Protein AF-A0A442TF05-F1 (afdb_monomer_lite)

pLDDT: mean 91.05, std 10.47, range [46.16, 98.06]

Foldseek 3Di:
DDLVQLVQLQVQLVVLVVVLVVLVVVLVVCPPPDPPPPDPVVVVVNVVSVVSNVPSNVRSVVSNCRSVVVVPD

Structure (mmCIF, N/CA/C/O backbone):
data_AF-A0A442TF05-F1
#
_entry.id   AF-A0A442TF05-F1
#
loop_
_atom_site.g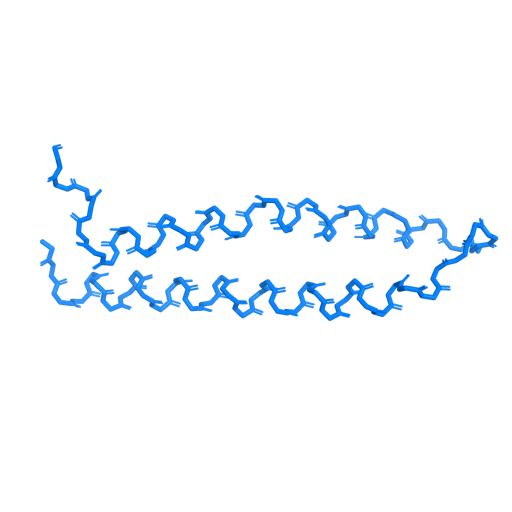roup_PDB
_atom_site.id
_atom_site.type_symbol
_atom_site.label_atom_id
_atom_site.label_alt_id
_atom_site.label_comp_id
_atom_site.label_asym_id
_atom_site.label_entity_id
_atom_site.label_seq_id
_atom_site.pdbx_PDB_ins_code
_atom_site.Cartn_x
_atom_site.Cartn_y
_atom_site.Cartn_z
_atom_site.occupancy
_atom_site.B_iso_or_equiv
_atom_site.auth_seq_id
_atom_site.auth_comp_id
_atom_site.auth_asym_id
_atom_site.auth_atom_id
_atom_site.pdbx_PDB_model_num
ATOM 1 N N . MET A 1 1 ? 14.583 0.913 -24.344 1.00 66.38 1 MET A N 1
ATOM 2 C CA . MET A 1 1 ? 14.735 0.743 -22.887 1.00 66.38 1 MET A CA 1
ATOM 3 C C . MET A 1 1 ? 16.135 0.230 -22.611 1.00 66.38 1 MET A C 1
ATOM 5 O O . MET A 1 1 ? 16.534 -0.740 -23.250 1.00 66.38 1 MET A O 1
ATOM 9 N N . SER A 1 2 ? 16.891 0.900 -21.744 1.00 81.12 2 SER A N 1
ATOM 10 C CA . SER A 1 2 ? 18.209 0.423 -21.310 1.00 81.12 2 SER A CA 1
ATOM 11 C C . SER A 1 2 ? 18.061 -0.684 -20.261 1.00 81.12 2 SER A C 1
ATOM 13 O O . SER A 1 2 ? 17.067 -0.727 -19.537 1.00 81.12 2 SER A O 1
ATOM 15 N N . SER A 1 3 ? 19.074 -1.544 -20.116 1.00 80.69 3 SER A N 1
ATOM 16 C CA . SER A 1 3 ? 19.148 -2.495 -18.995 1.00 80.69 3 SER A CA 1
ATOM 17 C C . SER A 1 3 ? 19.072 -1.787 -17.633 1.00 80.69 3 SER A C 1
ATOM 19 O O . SER A 1 3 ? 18.573 -2.371 -16.674 1.00 80.69 3 SER A O 1
ATOM 21 N N . GLY A 1 4 ? 19.531 -0.532 -17.550 1.00 84.38 4 GLY A N 1
ATOM 22 C CA . GLY A 1 4 ? 19.435 0.284 -16.336 1.00 84.38 4 GLY A CA 1
ATOM 23 C C . GLY A 1 4 ? 17.999 0.686 -15.984 1.00 84.38 4 GLY A C 1
ATOM 24 O O . GLY A 1 4 ? 17.622 0.631 -14.817 1.00 84.38 4 GLY A O 1
ATOM 25 N N . ASP A 1 5 ? 17.170 1.004 -16.983 1.00 85.50 5 ASP A N 1
ATOM 26 C CA . ASP A 1 5 ? 15.766 1.392 -16.772 1.00 85.50 5 ASP A CA 1
ATOM 27 C C . ASP A 1 5 ? 14.934 0.202 -16.277 1.00 85.50 5 ASP A C 1
ATOM 29 O O . ASP A 1 5 ? 14.099 0.339 -15.382 1.00 85.50 5 ASP A O 1
ATOM 33 N N . ALA A 1 6 ? 15.201 -0.987 -16.831 1.00 88.69 6 ALA A N 1
ATOM 34 C CA . ALA A 1 6 ? 14.558 -2.226 -16.408 1.00 88.69 6 ALA A CA 1
ATOM 35 C C . ALA A 1 6 ? 14.894 -2.565 -14.947 1.00 88.69 6 ALA A C 1
ATOM 37 O O . ALA A 1 6 ? 14.012 -2.903 -14.156 1.00 88.69 6 ALA A O 1
ATOM 38 N N . GLN A 1 7 ? 16.168 -2.417 -14.571 1.00 92.00 7 GLN A N 1
ATOM 39 C CA . GLN A 1 7 ? 16.630 -2.656 -13.207 1.00 92.00 7 GLN A CA 1
ATOM 40 C C . GLN A 1 7 ? 16.021 -1.660 -12.211 1.00 92.00 7 GLN A C 1
ATOM 42 O O . GLN A 1 7 ? 15.587 -2.066 -11.133 1.00 92.00 7 GLN A O 1
ATOM 47 N N . ALA A 1 8 ? 15.940 -0.379 -12.580 1.00 92.25 8 ALA A N 1
ATOM 48 C CA . ALA A 1 8 ? 15.317 0.648 -11.752 1.00 92.25 8 ALA A CA 1
ATOM 49 C C . ALA A 1 8 ? 13.816 0.385 -11.545 1.00 92.25 8 ALA A C 1
ATOM 51 O O . ALA A 1 8 ? 13.346 0.390 -10.410 1.00 92.25 8 ALA A O 1
ATOM 52 N N . GLY A 1 9 ? 13.077 0.069 -12.615 1.00 92.88 9 GLY A N 1
ATOM 53 C CA . GLY A 1 9 ? 11.649 -0.243 -12.517 1.00 92.88 9 GLY A CA 1
ATOM 54 C C . GLY A 1 9 ? 11.362 -1.469 -11.646 1.00 92.88 9 GLY A C 1
ATOM 55 O O . GLY A 1 9 ? 10.408 -1.461 -10.868 1.00 92.88 9 GLY A O 1
ATOM 56 N N . LEU A 1 10 ? 12.203 -2.507 -11.723 1.00 95.25 10 LEU A N 1
ATOM 57 C CA . LEU A 1 10 ? 12.064 -3.680 -10.860 1.00 95.25 10 LEU A CA 1
ATOM 58 C C . LEU A 1 10 ? 12.379 -3.345 -9.396 1.00 95.25 10 LEU A C 1
ATOM 60 O O . LEU A 1 10 ? 11.660 -3.790 -8.506 1.00 95.25 10 LEU A O 1
ATOM 64 N N . ALA A 1 11 ? 13.416 -2.545 -9.139 1.00 97.31 11 ALA A N 1
ATOM 65 C CA . ALA A 1 11 ? 13.740 -2.101 -7.787 1.00 97.31 11 ALA A CA 1
ATOM 66 C C . ALA A 1 11 ? 12.594 -1.286 -7.167 1.00 97.31 11 ALA A C 1
ATOM 68 O O . ALA A 1 11 ? 12.237 -1.515 -6.013 1.00 97.31 11 ALA A O 1
ATOM 69 N N . ASP A 1 12 ? 11.979 -0.386 -7.936 1.00 97.38 12 ASP A N 1
ATOM 70 C CA . ASP A 1 12 ? 10.811 0.378 -7.492 1.00 97.38 12 ASP A CA 1
ATOM 71 C C . ASP A 1 12 ? 9.616 -0.539 -7.194 1.00 97.38 12 ASP A C 1
ATOM 73 O O . ASP A 1 12 ? 8.983 -0.398 -6.150 1.00 97.38 12 ASP A O 1
ATOM 77 N N . ALA A 1 13 ? 9.334 -1.516 -8.064 1.00 97.69 13 ALA A N 1
ATOM 78 C CA . ALA A 1 13 ? 8.263 -2.487 -7.841 1.00 97.69 13 ALA A CA 1
ATOM 79 C C . ALA A 1 13 ? 8.489 -3.309 -6.559 1.00 97.69 13 ALA A C 1
ATOM 81 O O . ALA A 1 13 ? 7.557 -3.497 -5.775 1.00 97.69 13 ALA A O 1
ATOM 82 N N . SER A 1 14 ? 9.728 -3.743 -6.309 1.00 98.06 14 SER A N 1
ATOM 83 C CA . SER A 1 14 ? 10.100 -4.439 -5.073 1.00 98.06 14 SER A CA 1
ATOM 84 C C . SER A 1 14 ? 9.921 -3.558 -3.837 1.00 98.06 14 SER A C 1
ATOM 86 O O . SER A 1 14 ? 9.376 -4.029 -2.845 1.00 98.06 14 SER A O 1
ATOM 88 N N . ARG A 1 15 ? 10.275 -2.266 -3.899 1.00 98.00 15 ARG A N 1
ATOM 89 C CA . ARG A 1 15 ? 10.009 -1.342 -2.781 1.00 98.00 15 ARG A CA 1
ATOM 90 C C . ARG A 1 15 ? 8.515 -1.190 -2.506 1.00 98.00 15 ARG A C 1
ATOM 92 O O . ARG A 1 15 ? 8.123 -1.171 -1.347 1.00 98.00 15 ARG A O 1
ATOM 99 N N . MET A 1 16 ? 7.678 -1.111 -3.544 1.00 98.06 16 MET A N 1
ATOM 100 C CA . MET A 1 16 ? 6.221 -1.030 -3.357 1.00 98.06 16 MET A CA 1
ATOM 101 C C . MET A 1 16 ? 5.667 -2.293 -2.692 1.00 98.06 16 MET A C 1
ATOM 103 O O . MET A 1 16 ? 4.830 -2.194 -1.801 1.00 98.06 16 MET A O 1
ATOM 107 N N . ARG A 1 17 ? 6.177 -3.478 -3.057 1.00 97.69 17 ARG A N 1
ATOM 108 C CA . ARG A 1 17 ? 5.864 -4.724 -2.342 1.00 97.69 17 ARG A CA 1
ATOM 109 C C . ARG A 1 17 ? 6.243 -4.626 -0.863 1.00 97.69 17 ARG A C 1
ATOM 111 O O . ARG A 1 17 ? 5.444 -5.020 -0.021 1.00 97.69 17 ARG A O 1
ATOM 118 N N . ASP A 1 18 ? 7.440 -4.1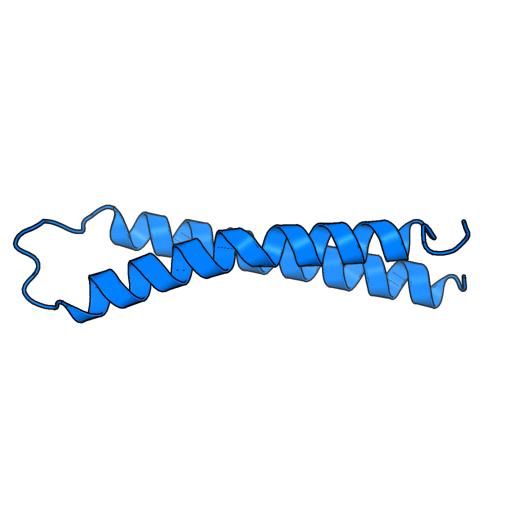39 -0.553 1.00 98.06 18 ASP A N 1
ATOM 119 C CA . ASP A 1 18 ? 7.912 -4.064 0.832 1.00 98.06 18 ASP A CA 1
ATOM 120 C C . ASP A 1 18 ? 7.065 -3.086 1.667 1.00 98.06 18 ASP A C 1
ATOM 122 O O . ASP A 1 18 ? 6.725 -3.403 2.805 1.00 98.06 18 ASP A O 1
ATOM 126 N N . PHE A 1 19 ? 6.620 -1.963 1.089 1.00 97.31 19 PHE A N 1
ATOM 127 C CA . PHE A 1 19 ? 5.650 -1.073 1.743 1.00 97.31 19 PHE A CA 1
ATOM 128 C C . PHE A 1 19 ? 4.300 -1.749 1.992 1.00 97.31 19 PHE A C 1
ATOM 130 O O . PHE A 1 19 ? 3.775 -1.646 3.096 1.00 97.31 19 PHE A O 1
ATOM 137 N N . ILE A 1 20 ? 3.765 -2.494 1.019 1.00 97.31 20 ILE A N 1
ATOM 138 C CA . ILE A 1 20 ? 2.515 -3.250 1.204 1.00 97.31 20 ILE A CA 1
ATOM 139 C C . ILE A 1 20 ? 2.651 -4.239 2.369 1.00 97.31 20 ILE A C 1
ATOM 141 O O . ILE A 1 20 ? 1.744 -4.340 3.187 1.00 97.31 20 ILE A O 1
ATOM 145 N N . VAL A 1 21 ? 3.784 -4.940 2.484 1.00 97.75 21 VAL A N 1
ATOM 146 C CA . VAL A 1 21 ? 4.034 -5.863 3.606 1.00 97.75 21 VAL A CA 1
ATOM 147 C C . VAL A 1 21 ? 4.030 -5.131 4.950 1.00 97.75 21 VAL A C 1
ATOM 149 O O . VAL A 1 21 ? 3.450 -5.642 5.904 1.00 97.75 21 VAL A O 1
ATOM 152 N N . ILE A 1 22 ? 4.633 -3.942 5.028 1.00 97.12 22 ILE A N 1
ATOM 153 C CA . ILE A 1 22 ? 4.617 -3.121 6.248 1.00 97.12 22 ILE A CA 1
ATOM 154 C C . ILE A 1 22 ? 3.186 -2.712 6.607 1.00 97.12 22 ILE A C 1
ATOM 156 O O . ILE A 1 22 ? 2.788 -2.862 7.756 1.00 97.12 22 ILE A O 1
ATOM 160 N N . ILE A 1 23 ? 2.395 -2.246 5.637 1.00 96.44 23 ILE A N 1
ATOM 161 C CA . ILE A 1 23 ? 1.011 -1.819 5.893 1.00 96.44 23 ILE A CA 1
ATOM 162 C C . ILE A 1 23 ? 0.152 -2.995 6.365 1.00 96.44 23 ILE A C 1
ATOM 164 O O . ILE A 1 23 ? -0.638 -2.839 7.289 1.00 96.44 23 ILE A O 1
ATOM 168 N N . LEU A 1 24 ? 0.331 -4.184 5.780 1.00 96.19 24 LEU A N 1
ATOM 169 C CA . LEU A 1 24 ? -0.370 -5.388 6.232 1.00 96.19 24 LEU A CA 1
ATOM 170 C C . LEU A 1 24 ? -0.025 -5.747 7.685 1.00 96.19 24 LEU A C 1
ATOM 172 O O . LEU A 1 24 ? -0.919 -6.136 8.427 1.00 96.19 24 LEU A O 1
ATOM 176 N N . ALA A 1 25 ? 1.233 -5.575 8.101 1.00 96.25 25 ALA A N 1
ATOM 177 C CA . ALA A 1 25 ? 1.627 -5.774 9.495 1.00 96.25 25 ALA A CA 1
ATOM 178 C C . ALA A 1 25 ? 0.993 -4.726 10.429 1.00 96.25 25 ALA A C 1
ATOM 180 O O . ALA A 1 25 ? 0.482 -5.083 11.484 1.00 96.25 25 ALA A O 1
ATOM 181 N N . LEU A 1 26 ? 0.950 -3.451 10.024 1.00 94.69 26 LEU A N 1
ATOM 182 C CA . LEU A 1 26 ? 0.289 -2.392 10.800 1.00 94.69 26 LEU A CA 1
ATOM 183 C C . LEU A 1 26 ? -1.224 -2.618 10.924 1.00 94.69 26 LEU A C 1
ATOM 185 O O . LEU A 1 26 ? -1.809 -2.339 11.965 1.00 94.69 26 LEU A O 1
ATOM 189 N N . LEU A 1 27 ? -1.872 -3.145 9.882 1.00 94.50 27 LEU A N 1
ATOM 190 C CA . LEU A 1 27 ? -3.281 -3.529 9.964 1.00 94.50 27 LEU A CA 1
ATOM 191 C C . LEU A 1 27 ? -3.504 -4.674 10.957 1.00 94.50 27 LEU A C 1
ATOM 193 O O . LEU A 1 27 ? -4.463 -4.613 11.718 1.00 94.50 27 LEU A O 1
ATOM 197 N N . GLU A 1 28 ? -2.614 -5.670 10.990 1.00 94.19 28 GLU A N 1
ATOM 198 C CA . GLU A 1 28 ? -2.670 -6.762 11.972 1.00 94.19 28 GLU A CA 1
ATOM 199 C C . GLU A 1 28 ? -2.495 -6.244 13.411 1.00 94.19 28 GLU A C 1
ATOM 201 O O . GLU A 1 28 ? -3.182 -6.703 14.322 1.00 94.19 28 GLU A O 1
ATOM 206 N N . GLU A 1 29 ? -1.647 -5.235 13.638 1.00 90.50 29 GLU A N 1
ATOM 207 C CA . GLU A 1 29 ? -1.534 -4.580 14.953 1.00 90.50 29 GLU A CA 1
ATOM 208 C C . GLU A 1 29 ? -2.869 -3.946 15.401 1.00 90.50 29 GLU A C 1
ATOM 210 O O . GLU A 1 29 ? -3.207 -3.949 16.592 1.00 90.50 29 GLU A O 1
ATOM 215 N N . LEU A 1 30 ? -3.667 -3.466 14.441 1.00 89.25 30 LEU A N 1
ATOM 216 C CA . LEU A 1 30 ? -4.971 -2.843 14.668 1.00 89.25 30 LEU A CA 1
ATOM 217 C C . LEU A 1 30 ? -6.144 -3.840 14.732 1.00 89.25 30 LEU A C 1
ATOM 219 O O . LEU A 1 30 ? -7.258 -3.416 15.029 1.00 89.25 30 LEU A O 1
ATOM 223 N N . ASP A 1 31 ? -5.934 -5.153 14.567 1.00 84.25 31 ASP A N 1
ATOM 224 C CA . ASP A 1 31 ? -7.000 -6.169 14.730 1.00 84.25 31 ASP A CA 1
ATOM 225 C C . ASP A 1 31 ? -7.569 -6.214 16.161 1.00 84.25 31 ASP A C 1
ATOM 227 O O . ASP A 1 31 ? -8.661 -6.731 16.405 1.00 84.25 31 ASP A O 1
ATOM 231 N N . SER A 1 32 ? -6.836 -5.658 17.127 1.00 84.56 32 SER A N 1
ATOM 232 C CA . SER A 1 32 ? -7.281 -5.520 18.516 1.00 84.56 32 SER A CA 1
ATOM 233 C C . SER A 1 32 ? -8.194 -4.310 18.764 1.00 84.56 32 SER A C 1
ATOM 235 O O . SER A 1 32 ? -8.703 -4.154 19.878 1.00 84.56 32 SER A O 1
ATOM 237 N N . LEU A 1 33 ? -8.422 -3.464 17.750 1.00 89.81 33 LEU A N 1
ATOM 238 C CA . LEU A 1 33 ? -9.236 -2.258 17.857 1.00 89.81 33 LEU A CA 1
ATOM 239 C C . LEU A 1 33 ? -10.695 -2.611 18.165 1.00 89.81 33 LEU A C 1
ATOM 241 O O . LEU A 1 33 ? -11.332 -3.411 17.478 1.00 89.81 33 LEU A O 1
ATOM 245 N N . THR A 1 34 ? -11.252 -1.969 19.189 1.00 90.75 34 THR A N 1
ATOM 246 C CA . THR A 1 34 ? -12.645 -2.168 19.605 1.00 90.75 34 THR A CA 1
ATOM 247 C C . THR A 1 34 ? 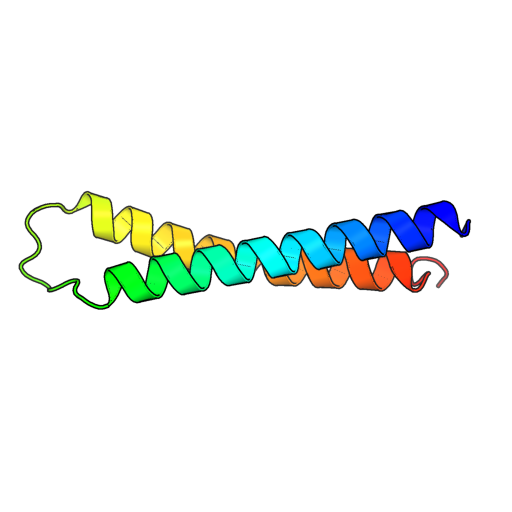-13.455 -0.882 19.418 1.00 90.75 34 THR A C 1
ATOM 249 O O . THR A 1 34 ? -12.882 0.211 19.402 1.00 90.75 34 THR A O 1
ATOM 252 N N . PRO A 1 35 ? -14.793 -0.952 19.287 1.00 89.62 35 PRO A N 1
ATOM 253 C CA . PRO A 1 35 ? -15.640 0.246 19.214 1.00 89.62 35 PRO A CA 1
ATOM 254 C C . PRO A 1 35 ? -15.462 1.211 20.400 1.00 89.62 35 PRO A C 1
ATOM 256 O O . PRO A 1 35 ? -15.642 2.432 20.259 1.00 89.62 35 PRO A O 1
ATOM 259 N N . GLU A 1 36 ? -15.099 0.661 21.557 1.00 94.62 36 GLU A N 1
ATOM 260 C CA . GLU A 1 36 ? -14.852 1.364 22.812 1.00 94.62 36 GLU A CA 1
ATOM 261 C C . GLU A 1 36 ? -13.480 2.049 22.881 1.00 94.62 36 GLU A C 1
ATOM 263 O O . GLU A 1 36 ? -13.221 2.721 23.880 1.00 94.62 36 GLU A O 1
ATOM 268 N N . GLU A 1 37 ? -12.634 1.928 21.849 1.00 94.81 37 GLU A N 1
ATOM 269 C CA . GLU A 1 37 ? -11.318 2.573 21.801 1.00 94.81 37 GLU A CA 1
ATOM 270 C C . GLU A 1 37 ? -11.431 4.078 22.133 1.00 94.81 37 GLU A C 1
ATOM 272 O O . GLU A 1 37 ? -12.118 4.824 21.411 1.00 94.81 37 GLU A O 1
ATOM 277 N N . PRO A 1 38 ? -10.809 4.536 23.239 1.00 92.69 38 PRO A N 1
ATOM 278 C CA . PRO A 1 38 ? -10.864 5.934 23.647 1.00 92.69 38 PRO A CA 1
ATOM 279 C C . PRO A 1 38 ? -10.114 6.859 22.686 1.00 92.69 38 PRO A C 1
ATOM 281 O O . PRO A 1 38 ? -10.538 8.008 22.510 1.00 92.69 38 PRO A O 1
ATOM 284 N N . ASP A 1 39 ? -9.034 6.389 22.060 1.00 94.06 39 ASP A N 1
ATOM 285 C CA . ASP A 1 39 ? -8.276 7.179 21.100 1.00 94.06 39 ASP A CA 1
ATOM 286 C C . ASP A 1 39 ? -8.883 7.097 19.694 1.00 94.06 39 ASP A C 1
ATOM 288 O O . ASP A 1 39 ? -8.683 6.160 18.920 1.00 94.06 39 ASP A O 1
ATOM 292 N N . ARG A 1 40 ? -9.629 8.142 19.323 1.00 90.75 40 ARG A N 1
ATOM 293 C CA . ARG A 1 40 ? -10.262 8.212 18.002 1.00 90.75 40 ARG A CA 1
ATOM 294 C C . ARG A 1 40 ? -9.275 8.440 16.855 1.00 90.75 40 ARG A C 1
ATOM 296 O O . ARG A 1 40 ? -9.654 8.201 15.708 1.00 90.75 40 ARG A O 1
ATOM 303 N N . SER A 1 41 ? -8.041 8.871 17.133 1.00 93.88 41 SER A N 1
ATOM 304 C CA . SER A 1 41 ? -7.027 9.063 16.088 1.00 93.88 41 SER A CA 1
ATOM 305 C C . SER A 1 41 ? -6.633 7.742 15.422 1.00 93.88 41 SER A C 1
ATOM 307 O O . SER A 1 41 ? -6.445 7.717 14.208 1.00 93.88 41 SER A O 1
ATOM 309 N N . VAL A 1 42 ? -6.688 6.628 16.158 1.00 92.44 42 VAL A N 1
ATOM 310 C CA . VAL A 1 42 ? -6.377 5.287 15.645 1.00 92.44 42 VAL A CA 1
ATOM 311 C C . VAL A 1 42 ? -7.308 4.871 14.499 1.00 92.44 42 VAL A C 1
ATOM 313 O O . VAL A 1 42 ? -6.869 4.233 13.549 1.00 92.44 42 VAL A O 1
ATOM 316 N N . PHE A 1 43 ? -8.582 5.286 14.500 1.00 93.50 43 PHE A N 1
ATOM 317 C CA . PHE A 1 43 ? -9.490 5.011 13.372 1.00 93.50 43 PHE A CA 1
ATOM 318 C C . PHE A 1 43 ? -9.122 5.810 12.115 1.00 93.50 43 PHE A C 1
ATOM 320 O O . PHE A 1 43 ? -9.325 5.328 11.001 1.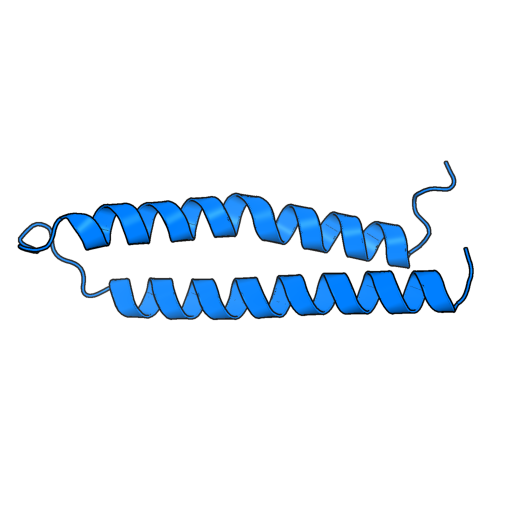00 93.50 43 PHE A O 1
ATOM 327 N N . HIS A 1 44 ? -8.590 7.025 12.278 1.00 94.00 44 HIS A N 1
ATOM 328 C CA . HIS A 1 44 ? -8.087 7.818 11.156 1.00 94.00 44 HIS A CA 1
ATOM 329 C C . HIS A 1 44 ? -6.793 7.227 10.596 1.00 94.00 44 HIS A C 1
ATOM 331 O O . HIS A 1 44 ? -6.640 7.164 9.379 1.00 94.00 44 HIS A O 1
ATOM 337 N N . GLU A 1 45 ? -5.902 6.748 11.463 1.00 93.12 45 GLU A N 1
ATOM 338 C CA . GLU A 1 45 ? -4.703 6.012 11.054 1.00 93.12 45 GLU A CA 1
ATOM 339 C C . GLU A 1 45 ? -5.079 4.721 10.317 1.00 93.12 45 GLU A C 1
ATOM 341 O O . GLU A 1 45 ? -4.584 4.477 9.221 1.00 93.12 45 GLU A O 1
ATOM 346 N N . HIS A 1 46 ? -6.040 3.955 10.845 1.00 94.38 46 HIS A N 1
ATOM 347 C CA . HIS A 1 46 ? -6.554 2.739 10.212 1.00 94.38 46 HIS A CA 1
ATOM 348 C C . HIS A 1 46 ? -7.141 3.013 8.818 1.00 94.38 46 HIS A C 1
ATOM 350 O O . HIS A 1 46 ? -6.879 2.270 7.875 1.00 94.38 46 HIS A O 1
ATOM 356 N N . ALA A 1 47 ? -7.893 4.108 8.659 1.00 95.56 47 ALA A N 1
ATOM 357 C CA . ALA A 1 47 ? -8.381 4.543 7.351 1.00 95.56 47 ALA A CA 1
ATOM 358 C C . ALA A 1 47 ? -7.227 4.892 6.393 1.00 95.56 47 ALA A C 1
ATOM 360 O O . ALA A 1 47 ? -7.240 4.451 5.246 1.00 95.56 47 ALA A O 1
ATOM 361 N N . GLY A 1 48 ? -6.201 5.600 6.877 1.00 96.06 48 GLY A N 1
ATOM 362 C CA . GLY A 1 48 ? -5.009 5.923 6.088 1.00 96.06 48 GLY A CA 1
ATOM 363 C C . GLY A 1 48 ? -4.264 4.684 5.581 1.00 96.06 48 GLY A C 1
ATOM 364 O O . GLY A 1 48 ? -3.851 4.653 4.426 1.00 96.06 48 GLY A O 1
ATOM 365 N N . LEU A 1 49 ? -4.171 3.621 6.388 1.00 96.12 49 LEU A N 1
ATOM 366 C CA . LEU A 1 49 ? -3.569 2.350 5.958 1.00 96.12 49 LEU A CA 1
ATOM 367 C C . LEU A 1 49 ? -4.358 1.681 4.817 1.00 96.12 49 LEU A C 1
ATOM 369 O O . LEU A 1 49 ? -3.765 1.069 3.924 1.00 96.12 49 LEU A O 1
ATOM 373 N N . PHE A 1 50 ? -5.690 1.800 4.810 1.00 95.81 50 PHE A N 1
ATOM 374 C CA . PHE A 1 50 ? -6.505 1.313 3.692 1.00 95.81 50 PHE A CA 1
ATOM 375 C C . PHE A 1 50 ? -6.320 2.146 2.424 1.00 95.81 50 PHE A C 1
ATOM 377 O O . PHE A 1 50 ? -6.225 1.564 1.339 1.00 95.81 50 PHE A O 1
ATOM 384 N N . ASP A 1 51 ? -6.243 3.471 2.550 1.00 97.38 51 ASP A N 1
ATOM 385 C CA . ASP A 1 51 ? -5.960 4.363 1.422 1.00 97.38 51 ASP A CA 1
ATOM 386 C C . ASP A 1 51 ? -4.588 4.031 0.806 1.00 97.38 51 ASP A C 1
ATOM 388 O O . ASP A 1 51 ? -4.470 3.836 -0.406 1.00 97.38 51 ASP A O 1
ATOM 392 N N . ASP A 1 52 ? -3.573 3.816 1.645 1.00 95.75 52 ASP A N 1
ATOM 393 C CA . ASP A 1 52 ? -2.237 3.394 1.223 1.00 95.75 52 ASP A CA 1
ATOM 394 C C . ASP A 1 52 ? -2.258 2.051 0.458 1.00 95.75 52 ASP A C 1
ATOM 396 O O . ASP A 1 52 ? -1.632 1.910 -0.602 1.00 95.75 52 ASP A O 1
ATOM 400 N N . ILE A 1 53 ? -3.015 1.053 0.937 1.00 94.44 53 ILE A N 1
ATOM 401 C CA . ILE A 1 53 ? -3.206 -0.228 0.225 1.00 94.44 53 ILE A CA 1
ATOM 402 C C . ILE A 1 53 ? -3.905 -0.041 -1.121 1.00 94.44 53 ILE A C 1
ATOM 404 O O . ILE A 1 53 ? -3.635 -0.807 -2.047 1.00 94.44 53 ILE A O 1
ATOM 408 N N . ALA A 1 54 ? -4.799 0.934 -1.266 1.00 94.94 54 ALA A N 1
ATOM 409 C CA . ALA A 1 54 ? -5.452 1.191 -2.545 1.00 94.94 54 ALA A CA 1
ATOM 410 C C . ALA A 1 54 ? -4.469 1.758 -3.591 1.00 94.94 54 ALA A C 1
ATOM 412 O O . ALA A 1 54 ? -4.614 1.482 -4.787 1.00 94.94 54 ALA A O 1
ATOM 413 N N . GLU A 1 55 ? -3.445 2.500 -3.160 1.00 95.44 55 GLU A N 1
ATOM 414 C CA . GLU A 1 55 ? -2.526 3.226 -4.046 1.00 95.44 55 GLU A CA 1
ATOM 415 C C . GLU A 1 55 ? -1.231 2.461 -4.376 1.00 95.44 55 GLU A C 1
ATOM 417 O O . GLU A 1 55 ? -0.872 2.311 -5.556 1.00 95.44 55 GLU A O 1
ATOM 422 N N . TYR A 1 56 ? -0.527 1.929 -3.370 1.00 94.81 56 TYR A N 1
ATOM 423 C CA . TYR A 1 56 ? 0.807 1.335 -3.557 1.00 94.81 56 TYR A CA 1
ATOM 424 C C . TYR A 1 56 ? 0.866 0.144 -4.532 1.00 94.81 56 TYR A C 1
ATOM 426 O O . TYR A 1 56 ? 1.820 0.073 -5.322 1.00 94.81 56 TYR A O 1
ATOM 434 N N . PRO A 1 57 ? -0.125 -0.769 -4.589 1.00 96.19 57 PRO A N 1
ATOM 435 C CA . PRO A 1 57 ? -0.164 -1.814 -5.611 1.00 96.19 57 PRO A CA 1
ATOM 436 C C . PRO A 1 57 ? -0.220 -1.246 -7.033 1.00 96.19 57 PRO A C 1
ATOM 438 O O . PRO A 1 57 ? 0.405 -1.796 -7.946 1.00 96.19 57 PRO A O 1
ATOM 441 N N . GLY A 1 58 ? -0.917 -0.121 -7.228 1.00 96.88 58 GLY A N 1
ATOM 442 C CA . GLY A 1 58 ? -0.974 0.591 -8.502 1.00 96.88 58 GLY A CA 1
ATOM 443 C C . GLY A 1 58 ? 0.402 1.102 -8.931 1.00 96.88 58 GLY A C 1
ATOM 444 O O . GLY A 1 58 ? 0.822 0.872 -10.073 1.00 96.88 58 GLY A O 1
ATOM 445 N N . PHE A 1 59 ? 1.146 1.716 -8.008 1.00 96.94 59 PHE A N 1
ATOM 446 C CA . PHE A 1 59 ? 2.518 2.168 -8.259 1.00 96.94 59 PHE A CA 1
ATOM 447 C C . PHE A 1 59 ? 3.469 1.006 -8.550 1.00 96.94 59 PHE A C 1
ATOM 449 O O . PHE A 1 59 ? 4.251 1.080 -9.504 1.00 96.94 59 PHE A O 1
ATOM 456 N N . GLY A 1 60 ? 3.361 -0.094 -7.800 1.00 96.75 60 GLY A N 1
ATOM 457 C CA . GLY A 1 60 ? 4.150 -1.305 -8.029 1.00 96.75 60 GLY A CA 1
ATOM 458 C C . GLY A 1 60 ? 3.882 -1.916 -9.404 1.00 96.75 60 GLY A C 1
ATOM 459 O O . GLY A 1 60 ? 4.817 -2.221 -10.147 1.00 96.75 60 GLY A O 1
ATOM 460 N N . ALA A 1 61 ? 2.610 -2.010 -9.801 1.00 97.12 61 ALA A N 1
ATOM 461 C CA . ALA A 1 61 ? 2.221 -2.500 -11.121 1.00 97.12 61 ALA A CA 1
ATOM 462 C C . ALA A 1 61 ? 2.737 -1.590 -12.247 1.00 97.12 61 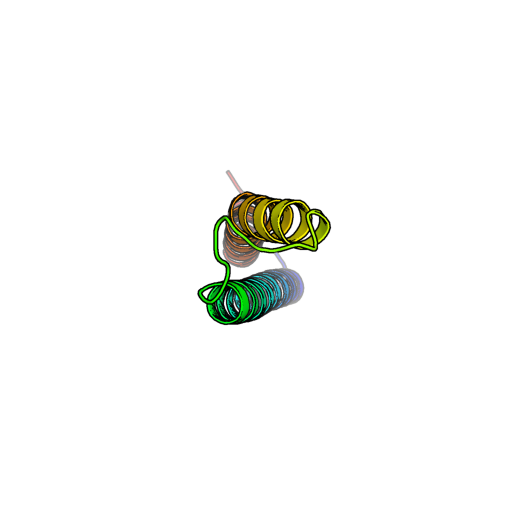ALA A C 1
ATOM 464 O O . ALA A 1 61 ? 3.234 -2.081 -13.263 1.00 97.12 61 ALA A O 1
ATOM 465 N N . ALA A 1 62 ? 2.655 -0.267 -12.081 1.00 95.75 62 ALA A N 1
ATOM 466 C CA . ALA A 1 62 ? 3.213 0.680 -13.043 1.00 95.75 62 ALA A CA 1
ATOM 467 C C . ALA A 1 62 ? 4.740 0.534 -13.165 1.00 95.75 62 ALA A C 1
ATOM 469 O O . ALA A 1 62 ? 5.262 0.501 -14.280 1.00 95.75 62 ALA A O 1
ATOM 470 N N . ALA A 1 63 ? 5.453 0.390 -12.046 1.00 95.44 63 ALA A N 1
ATOM 471 C CA . ALA A 1 63 ? 6.898 0.176 -12.023 1.00 95.44 63 ALA A CA 1
ATOM 472 C C . ALA A 1 63 ? 7.307 -1.142 -12.699 1.00 95.44 63 ALA A C 1
ATOM 474 O O . ALA A 1 63 ? 8.202 -1.145 -13.546 1.00 95.44 63 ALA A O 1
ATOM 475 N N . ALA A 1 64 ? 6.587 -2.232 -12.425 1.00 95.19 64 ALA A N 1
ATOM 476 C CA . ALA A 1 64 ? 6.813 -3.526 -13.065 1.00 95.19 64 ALA A CA 1
ATOM 477 C C . ALA A 1 64 ? 6.569 -3.474 -14.584 1.00 95.19 64 ALA A C 1
ATOM 479 O O . ALA A 1 64 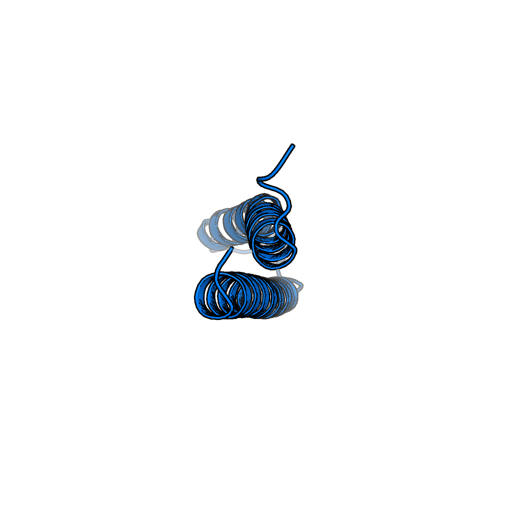? 7.358 -4.009 -15.363 1.00 95.19 64 ALA A O 1
ATOM 480 N N . ARG A 1 65 ? 5.520 -2.772 -15.034 1.00 94.56 65 ARG A N 1
ATOM 481 C CA . ARG A 1 65 ? 5.250 -2.554 -16.468 1.00 94.56 65 ARG A CA 1
ATOM 482 C C . ARG A 1 65 ? 6.346 -1.731 -17.141 1.00 94.56 65 ARG A C 1
ATOM 484 O O . ARG A 1 65 ? 6.762 -2.077 -18.246 1.00 94.56 65 ARG A O 1
ATOM 491 N N . ARG A 1 66 ? 6.853 -0.683 -16.475 1.00 91.50 66 ARG A N 1
ATOM 492 C CA . ARG A 1 66 ? 8.026 0.066 -16.958 1.00 91.50 66 ARG A CA 1
ATOM 493 C C . ARG A 1 66 ? 9.243 -0.844 -17.073 1.00 91.50 66 ARG A C 1
ATOM 495 O O . ARG A 1 66 ? 9.894 -0.817 -18.108 1.00 91.50 66 ARG A O 1
ATOM 502 N N . ALA A 1 67 ? 9.499 -1.684 -16.069 1.00 91.81 67 ALA A N 1
ATOM 503 C CA . ALA A 1 67 ? 10.612 -2.632 -16.080 1.00 91.81 67 ALA A CA 1
ATOM 504 C C . ALA A 1 67 ? 10.527 -3.636 -17.242 1.00 91.81 67 ALA A C 1
ATOM 506 O O . ALA A 1 67 ? 11.543 -4.010 -17.823 1.00 91.81 67 ALA A O 1
ATOM 507 N N . ALA A 1 68 ? 9.306 -4.036 -17.604 1.00 91.88 68 ALA A N 1
ATOM 508 C CA . ALA A 1 68 ? 9.023 -4.900 -18.746 1.00 91.88 68 ALA A CA 1
ATOM 509 C C . ALA A 1 68 ? 9.095 -4.178 -20.109 1.00 91.88 68 ALA A C 1
ATOM 511 O O . ALA A 1 68 ? 9.005 -4.829 -21.148 1.00 91.88 68 ALA A O 1
ATOM 512 N N . GLY A 1 69 ? 9.253 -2.849 -20.133 1.00 85.00 69 GLY A N 1
ATOM 513 C CA . GLY A 1 69 ? 9.314 -2.054 -21.363 1.00 85.00 69 GLY A CA 1
ATOM 514 C C . GLY A 1 69 ? 7.959 -1.670 -21.955 1.00 85.00 69 GLY A C 1
ATOM 515 O O . GLY A 1 69 ? 7.907 -1.225 -23.101 1.00 85.00 69 GLY A O 1
ATOM 516 N N . ALA A 1 70 ? 6.866 -1.778 -21.193 1.00 64.75 70 ALA A N 1
ATOM 517 C CA . ALA A 1 70 ? 5.500 -1.489 -21.647 1.00 64.75 70 ALA A CA 1
ATOM 518 C C . ALA A 1 70 ? 5.165 0.022 -21.736 1.00 64.75 70 ALA A C 1
ATOM 520 O O . ALA A 1 70 ? 4.058 0.443 -21.414 1.00 64.75 70 ALA A O 1
ATOM 521 N N . GLY A 1 71 ? 6.134 0.833 -22.173 1.00 54.97 71 GLY A N 1
ATOM 522 C CA . GLY A 1 71 ? 5.942 2.193 -22.698 1.00 54.97 71 GLY A CA 1
ATOM 523 C C . GLY A 1 71 ? 6.183 2.298 -24.213 1.00 54.97 71 GLY A C 1
ATOM 524 O O . GLY A 1 71 ? 6.147 3.396 -24.752 1.00 54.97 71 GLY A O 1
ATOM 525 N N . ASN A 1 72 ? 6.442 1.173 -24.894 1.00 48.97 72 ASN A N 1
ATOM 526 C CA . ASN A 1 72 ? 6.620 1.086 -26.347 1.00 48.97 72 ASN A CA 1
ATOM 527 C C . ASN A 1 72 ? 5.381 0.452 -27.008 1.00 48.97 72 ASN A C 1
ATOM 529 O O . ASN A 1 72 ? 5.451 -0.662 -27.530 1.00 48.97 72 ASN A O 1
ATOM 533 N N . SER A 1 73 ? 4.236 1.127 -26.939 1.00 46.16 73 SER A N 1
ATOM 534 C CA . SER A 1 73 ? 3.052 0.828 -27.761 1.00 46.16 73 SER A CA 1
ATOM 535 C C . SER A 1 73 ? 2.697 2.057 -28.576 1.00 46.16 73 SER A C 1
ATOM 537 O O . SER A 1 73 ? 2.704 3.151 -27.972 1.00 46.16 73 SER A O 1
#

Secondary structure (DSSP, 8-state):
--HHHHHHHHHHHHHHHHHHHHHHHHHHHGGG--TT-S-THHHHHHHHHHHHHHHHHHHHHHHHHHHTTTT--

Radius of gyration: 16.77 Å; chains: 1; bounding box: 35×16×51 Å

Sequence (73 aa):
MSSGDAQAGLADASRMRDFIVIILALLEELDSLTPEEPDRSVFHEHAGLFDDIAEYPGFGAAAARRAAGAGNS